Protein AF-A0A2G6EKG8-F1 (afdb_monomer_lite)

Sequence (146 aa):
MTNITQKQKVALVSAVVYTALIGAGMFTSLHINGIPYESPRMPETLIWFEVVMTVFALWVAKRYFSWQELGFGKFDRKNILWFAPMAIMGVIIAGNFGYFILSNLEYFSSEQWRLLGVVAVTTFLVGFSEELMYRGIGGFKRSLQQ

Radius of gyration: 18.88 Å; chains: 1; bounding box: 39×39×52 Å

Secondary structure (DSSP, 8-state):
-----HHHHHHHHHHHHHHHHHHHHHHIIIIIS---TT-TTHHHHHHHHHHHHHHHHHHHHHHH--TTTTT--S--HHHHHHHHHHHHHHHHHHHHHHHHHHHTGGG--HHHHHHHHHHHHHHHHHHHHHIIIIIIIGGGGGTT--

pLDDT: mean 88.07, std 11.22, range [42.03, 97.0]

Foldseek 3Di:
DDDQDPLNVLLVVLLVVLVVLVVVLQCCCCPVVVHDPPDLCSLVSCVVSLVVLLVSLVVSCVPRHDCVLQVVNDDDPVVVVVCVVVVVVVCVVVVVVVVVCVVCVVVDDPVNVVSVVSCVSSVVSCVVSCSSSCRRSVVSVVVVVD

Structure (mmCIF, N/CA/C/O backbone):
data_AF-A0A2G6EKG8-F1
#
_entry.id   AF-A0A2G6EKG8-F1
#
loop_
_atom_site.group_PDB
_atom_site.id
_atom_site.type_symbol
_atom_site.label_atom_id
_atom_site.label_alt_id
_atom_site.label_comp_id
_atom_site.label_asym_id
_atom_site.label_entity_id
_atom_site.label_seq_id
_atom_site.pdbx_PDB_ins_code
_atom_site.Cartn_x
_atom_site.Cartn_y
_atom_site.Cartn_z
_atom_site.occupancy
_atom_site.B_iso_or_equiv
_atom_site.auth_seq_id
_atom_site.auth_comp_id
_atom_site.auth_asym_id
_atom_site.auth_atom_id
_atom_site.pdbx_PDB_model_num
ATOM 1 N N . MET A 1 1 ? -16.089 -14.946 31.159 1.00 47.38 1 MET A N 1
ATOM 2 C CA . MET A 1 1 ? -16.045 -14.936 29.680 1.00 47.38 1 MET A CA 1
ATOM 3 C C . MET A 1 1 ? -16.242 -13.503 29.224 1.00 47.38 1 MET A C 1
ATOM 5 O O . MET A 1 1 ? -17.269 -12.917 29.538 1.00 47.38 1 MET A O 1
ATOM 9 N N . THR A 1 2 ? -15.243 -12.895 28.594 1.00 62.12 2 THR A N 1
ATOM 10 C CA . THR A 1 2 ? -15.318 -11.495 28.158 1.00 62.12 2 THR A CA 1
ATOM 11 C C . THR A 1 2 ? -16.262 -11.406 26.960 1.00 62.12 2 THR A C 1
ATOM 13 O O . THR A 1 2 ? -15.996 -12.019 25.929 1.00 62.12 2 THR A O 1
ATOM 16 N N . ASN A 1 3 ? -17.378 -10.685 27.089 1.00 73.19 3 ASN A N 1
ATOM 17 C CA . ASN A 1 3 ? -18.314 -10.496 25.981 1.00 73.19 3 ASN A CA 1
ATOM 18 C C . ASN A 1 3 ? -17.631 -9.707 24.853 1.00 73.19 3 ASN A C 1
ATOM 20 O O . ASN A 1 3 ? -17.270 -8.544 25.027 1.00 73.19 3 ASN A O 1
ATOM 24 N N . ILE A 1 4 ? -17.436 -10.356 23.703 1.00 78.06 4 ILE A N 1
ATOM 25 C CA . ILE A 1 4 ? -16.868 -9.737 22.500 1.00 78.06 4 ILE A CA 1
ATOM 26 C C . ILE A 1 4 ? -17.930 -8.826 21.878 1.00 78.06 4 ILE A C 1
ATOM 28 O O . ILE A 1 4 ? -19.038 -9.279 21.572 1.00 78.06 4 ILE A O 1
ATOM 32 N N . THR A 1 5 ? -17.597 -7.552 21.662 1.00 85.56 5 THR A N 1
ATOM 33 C CA . THR A 1 5 ? -18.524 -6.584 21.057 1.00 85.56 5 THR A CA 1
ATOM 34 C C . THR A 1 5 ? -18.753 -6.883 19.571 1.00 85.56 5 THR A C 1
ATOM 36 O O . THR A 1 5 ? -17.921 -7.504 18.910 1.00 85.56 5 THR A O 1
ATOM 39 N N . GLN A 1 6 ? -19.870 -6.412 19.005 1.00 86.44 6 GLN A N 1
ATOM 40 C CA . GLN A 1 6 ? -20.153 -6.581 17.570 1.00 86.44 6 GLN A CA 1
ATOM 41 C C . GLN A 1 6 ? -19.034 -6.003 16.687 1.00 86.44 6 GLN A C 1
ATOM 43 O O . GLN A 1 6 ? -18.581 -6.671 15.762 1.00 86.44 6 GLN A O 1
ATOM 48 N N . LYS A 1 7 ? -18.503 -4.818 17.029 1.00 86.50 7 LYS A N 1
ATOM 49 C CA . LYS A 1 7 ? -17.366 -4.212 16.315 1.00 86.50 7 LYS A CA 1
ATOM 50 C C . LYS A 1 7 ? -16.105 -5.083 16.370 1.00 86.50 7 LYS A C 1
ATOM 52 O O . LYS A 1 7 ? -15.420 -5.218 15.365 1.00 86.50 7 LYS A O 1
ATOM 57 N N . GLN A 1 8 ? -15.819 -5.722 17.508 1.00 86.69 8 GLN A N 1
ATOM 58 C CA . GLN A 1 8 ? -14.672 -6.632 17.641 1.00 86.69 8 GLN A CA 1
ATOM 59 C C . GLN A 1 8 ? -14.834 -7.899 16.795 1.00 86.69 8 GLN A C 1
ATOM 61 O O . GLN A 1 8 ? -13.862 -8.361 16.203 1.00 86.69 8 GLN A O 1
ATOM 66 N N . LYS A 1 9 ? -16.054 -8.444 16.701 1.00 89.62 9 LYS A N 1
ATOM 67 C CA . LYS A 1 9 ? -16.339 -9.573 15.804 1.00 89.62 9 LYS A CA 1
ATOM 68 C C . LYS A 1 9 ? -16.134 -9.178 14.343 1.00 89.62 9 LYS A C 1
ATOM 70 O O . LYS A 1 9 ? -15.460 -9.900 13.619 1.00 89.62 9 LYS A O 1
ATOM 75 N N . VAL A 1 10 ? -16.661 -8.020 13.934 1.00 92.25 10 VAL A N 1
ATOM 76 C CA . VAL A 1 10 ? -16.478 -7.492 12.573 1.00 92.25 10 VAL A CA 1
ATOM 77 C C . VAL A 1 10 ? -14.998 -7.270 12.267 1.00 92.25 10 VAL A C 1
ATOM 79 O O . VAL A 1 10 ? -14.547 -7.687 11.205 1.00 92.25 10 VAL A O 1
ATOM 82 N N . ALA A 1 11 ? -14.232 -6.685 13.191 1.00 91.62 11 ALA A N 1
ATOM 83 C CA . ALA A 1 11 ? -12.797 -6.479 13.017 1.00 91.62 11 ALA A CA 1
ATOM 84 C C . ALA A 1 11 ? -12.043 -7.802 12.820 1.00 91.62 11 ALA A C 1
ATOM 86 O O . ALA A 1 11 ? -11.266 -7.931 11.878 1.00 91.62 11 ALA A O 1
ATOM 87 N N . LEU A 1 12 ? -12.323 -8.806 13.658 1.00 92.69 12 LEU A N 1
ATOM 88 C CA . LEU A 1 12 ? -11.693 -10.122 13.556 1.00 92.69 12 LEU A CA 1
ATOM 89 C C . LEU A 1 12 ? -12.028 -10.815 12.229 1.00 92.69 12 LEU A C 1
ATOM 91 O O . LEU A 1 12 ? -11.129 -11.283 11.540 1.00 92.69 12 LEU A O 1
ATOM 95 N N . VAL A 1 13 ? -13.311 -10.864 11.859 1.00 94.25 13 VAL A N 1
ATOM 96 C CA . VAL A 1 13 ? -13.747 -11.493 10.602 1.00 94.25 13 VAL A CA 1
ATOM 97 C C . VAL A 1 13 ? -13.143 -10.769 9.400 1.00 94.25 13 VAL A C 1
ATOM 99 O O . VAL A 1 13 ? -12.663 -11.422 8.480 1.00 94.25 13 VAL A O 1
ATOM 102 N N . SER A 1 14 ? -13.110 -9.434 9.424 1.00 94.00 14 SER A N 1
ATOM 103 C CA . SER A 1 14 ? -12.531 -8.640 8.334 1.00 94.00 14 SER A CA 1
ATOM 104 C C . SER A 1 14 ? -11.035 -8.894 8.186 1.00 94.00 14 SER A C 1
ATOM 106 O O . SER A 1 14 ? -10.574 -9.079 7.066 1.00 94.00 14 SER A O 1
ATOM 108 N N . ALA A 1 15 ? -10.296 -8.986 9.296 1.00 94.06 15 ALA A N 1
ATOM 109 C CA . ALA A 1 15 ? -8.878 -9.330 9.271 1.00 94.06 15 ALA A CA 1
ATOM 110 C C . ALA A 1 15 ? -8.645 -10.733 8.689 1.00 94.06 15 ALA A C 1
ATOM 112 O O . ALA A 1 15 ? -7.796 -10.891 7.822 1.00 94.06 15 ALA A O 1
ATOM 113 N N . VAL A 1 16 ? -9.437 -11.736 9.090 1.00 95.56 16 VAL A N 1
ATOM 114 C CA . VAL A 1 16 ? -9.331 -13.103 8.546 1.00 95.56 16 VAL A CA 1
ATOM 115 C C . VAL A 1 16 ? -9.617 -13.136 7.042 1.00 95.56 16 VAL A C 1
ATOM 117 O O . VAL A 1 16 ? -8.860 -13.752 6.293 1.00 95.56 16 VAL A O 1
ATOM 120 N N . VAL A 1 17 ? -10.676 -12.459 6.585 1.00 96.00 17 VAL A N 1
ATOM 121 C CA . VAL A 1 17 ? -11.006 -12.357 5.152 1.00 96.00 17 VAL A CA 1
ATOM 122 C C . VAL A 1 17 ? -9.881 -11.659 4.389 1.00 96.00 17 VAL A C 1
ATOM 124 O O . VAL A 1 17 ? -9.471 -12.136 3.335 1.00 96.00 17 VAL A O 1
ATOM 127 N N . TYR A 1 18 ? -9.341 -10.572 4.938 1.00 96.19 18 TYR A N 1
ATOM 128 C CA . TYR A 1 18 ? -8.229 -9.841 4.338 1.00 96.19 18 TYR A CA 1
ATOM 129 C C . TYR A 1 18 ? -6.971 -10.714 4.228 1.00 96.19 18 TYR A C 1
ATOM 131 O O . TYR A 1 18 ? -6.412 -10.842 3.144 1.00 96.19 18 TYR A O 1
ATOM 139 N N . THR A 1 19 ? -6.562 -11.402 5.300 1.00 95.50 19 THR A N 1
ATOM 140 C CA . THR A 1 19 ? -5.423 -12.336 5.267 1.00 95.50 19 THR A CA 1
ATOM 141 C C . THR A 1 19 ? -5.634 -13.461 4.251 1.00 95.50 19 THR A C 1
ATOM 143 O O . THR A 1 19 ? -4.696 -13.847 3.555 1.00 95.50 19 THR A O 1
ATOM 146 N N . ALA A 1 20 ? -6.860 -13.972 4.118 1.00 96.94 20 ALA A N 1
ATOM 147 C CA . ALA A 1 20 ? -7.172 -14.986 3.116 1.00 96.94 20 ALA A CA 1
ATOM 148 C C . ALA A 1 20 ? -7.012 -14.454 1.680 1.00 96.94 20 ALA A C 1
ATOM 150 O O . ALA A 1 20 ? -6.499 -15.172 0.823 1.00 96.94 20 ALA A O 1
ATOM 151 N N . LEU A 1 21 ? -7.391 -13.196 1.422 1.00 95.94 21 LEU A N 1
ATOM 152 C CA . LEU A 1 21 ? -7.193 -12.548 0.121 1.00 95.94 21 LEU A CA 1
ATOM 153 C C . LEU A 1 21 ? -5.708 -12.345 -0.205 1.00 95.94 21 LEU A C 1
ATOM 155 O O . LEU A 1 21 ? -5.318 -12.612 -1.341 1.00 95.94 21 LEU A O 1
ATOM 159 N N . ILE A 1 22 ? -4.876 -11.981 0.780 1.00 95.25 22 ILE A N 1
ATOM 160 C CA . ILE A 1 22 ? -3.411 -11.958 0.612 1.00 95.25 22 ILE A CA 1
ATOM 161 C C . ILE A 1 22 ? -2.928 -13.347 0.185 1.00 95.25 22 ILE A C 1
ATOM 163 O O . ILE A 1 22 ? -2.253 -13.490 -0.833 1.00 95.25 22 ILE A O 1
ATOM 167 N N . GLY A 1 23 ? -3.311 -14.388 0.933 1.00 94.94 23 GLY A N 1
ATOM 168 C CA . GLY A 1 23 ? -2.933 -15.768 0.627 1.00 94.94 23 GLY A CA 1
ATOM 169 C C . GLY A 1 23 ? -3.348 -16.194 -0.784 1.00 94.94 23 GLY A C 1
ATOM 170 O O . GLY A 1 23 ? -2.553 -16.801 -1.501 1.00 94.94 23 GLY A O 1
ATOM 171 N N . ALA A 1 24 ? -4.554 -15.821 -1.218 1.00 95.69 24 ALA A N 1
ATOM 172 C CA . ALA A 1 24 ? -5.043 -16.081 -2.568 1.00 95.69 24 ALA A CA 1
ATOM 173 C C . ALA A 1 24 ? -4.238 -15.332 -3.646 1.00 95.69 24 ALA A C 1
ATOM 175 O O . ALA A 1 24 ? -3.915 -15.921 -4.680 1.00 95.69 24 ALA A O 1
ATOM 176 N N . GLY A 1 25 ? -3.872 -14.069 -3.406 1.00 93.88 25 GLY A N 1
ATOM 177 C CA . GLY A 1 25 ? -3.030 -13.285 -4.313 1.00 93.88 25 GLY A CA 1
ATOM 178 C C . GLY A 1 25 ? -1.641 -13.897 -4.484 1.00 93.88 25 GLY A C 1
ATOM 179 O O . GLY A 1 25 ? -1.185 -14.113 -5.610 1.00 93.88 25 GLY A O 1
ATOM 180 N N . MET A 1 26 ? -1.013 -14.282 -3.371 1.00 94.00 26 MET A N 1
ATOM 181 C CA . MET A 1 26 ? 0.283 -14.969 -3.363 1.00 94.00 26 MET A CA 1
ATOM 182 C C . MET A 1 26 ? 0.209 -16.314 -4.093 1.00 94.00 26 MET A C 1
ATOM 184 O O . MET A 1 26 ? 1.030 -16.602 -4.964 1.00 94.00 26 MET A O 1
ATOM 188 N N . PHE A 1 27 ? -0.819 -17.116 -3.802 1.00 94.56 27 PHE A N 1
ATOM 189 C CA . PHE A 1 27 ? -1.036 -18.397 -4.468 1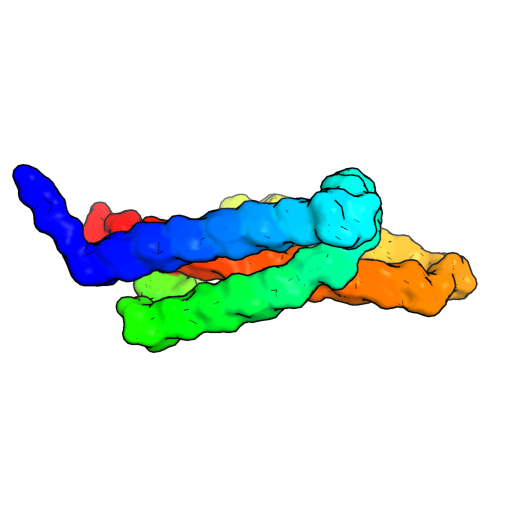.00 94.56 27 PHE A CA 1
ATOM 190 C C . PHE A 1 27 ? -1.200 -18.227 -5.983 1.00 94.56 27 PHE A C 1
ATOM 192 O O . PHE A 1 27 ? -0.572 -18.956 -6.748 1.00 94.56 27 PHE A O 1
ATOM 199 N N . THR A 1 28 ? -1.991 -17.239 -6.409 1.00 94.31 28 THR A N 1
ATOM 200 C CA . THR A 1 28 ? -2.244 -16.937 -7.825 1.00 94.31 28 THR A CA 1
ATOM 201 C C . THR A 1 28 ? -0.963 -16.533 -8.548 1.00 94.31 28 THR A C 1
ATOM 203 O O . THR A 1 28 ? -0.695 -17.042 -9.636 1.00 94.31 28 THR A O 1
ATOM 206 N N . SER A 1 29 ? -0.135 -15.679 -7.935 1.00 93.56 29 SER A N 1
ATOM 207 C CA . SER A 1 29 ? 1.146 -15.265 -8.521 1.00 93.56 29 SER A CA 1
ATOM 208 C C . SER A 1 29 ? 2.029 -16.467 -8.850 1.00 93.56 29 SER A C 1
ATOM 210 O O . SER A 1 29 ? 2.484 -16.596 -9.985 1.00 93.56 29 SER A O 1
ATOM 212 N N . LEU A 1 30 ? 2.232 -17.370 -7.888 1.00 93.44 30 LEU A N 1
ATOM 213 C CA . LEU A 1 30 ? 3.164 -18.484 -8.053 1.00 93.44 30 LEU A CA 1
ATOM 214 C C . LEU A 1 30 ? 2.574 -19.652 -8.854 1.00 93.44 30 LEU A C 1
ATOM 216 O O . LEU A 1 30 ? 3.225 -20.155 -9.763 1.00 93.44 30 LEU A O 1
ATOM 220 N N . HIS A 1 31 ? 1.363 -20.101 -8.523 1.00 93.06 31 HIS A N 1
ATOM 221 C CA . HIS A 1 31 ? 0.825 -21.368 -9.036 1.00 93.06 31 HIS A CA 1
ATOM 222 C C . HIS A 1 31 ? 0.002 -21.217 -10.314 1.00 93.06 31 HIS A C 1
ATOM 224 O O . HIS A 1 31 ? -0.085 -22.168 -11.085 1.00 93.06 31 HIS A O 1
ATOM 230 N N . ILE A 1 32 ? -0.616 -20.053 -10.538 1.00 92.81 32 ILE A N 1
ATOM 231 C CA . ILE A 1 32 ? -1.446 -19.810 -11.727 1.00 92.81 32 ILE A CA 1
ATOM 232 C C . ILE A 1 32 ? -0.624 -19.076 -12.786 1.00 92.81 32 ILE A C 1
ATOM 234 O O . ILE A 1 32 ? -0.560 -19.517 -13.930 1.00 92.81 32 ILE A O 1
ATOM 238 N N . ASN A 1 33 ? 0.049 -17.993 -12.392 1.00 90.12 33 ASN A N 1
ATOM 239 C CA . ASN A 1 33 ? 0.813 -17.159 -13.320 1.00 90.12 33 ASN A CA 1
ATOM 240 C C . ASN A 1 33 ? 2.285 -17.583 -13.456 1.00 90.12 33 ASN A C 1
ATOM 242 O O . ASN A 1 33 ? 2.975 -17.085 -14.344 1.00 90.12 33 ASN A O 1
ATOM 246 N N . GLY A 1 34 ? 2.780 -18.484 -12.598 1.00 91.50 34 GLY A N 1
ATOM 247 C CA . GLY A 1 34 ? 4.164 -18.965 -12.649 1.00 91.50 34 GLY A CA 1
ATOM 248 C C . GLY A 1 34 ? 5.208 -17.902 -12.295 1.00 91.50 34 GLY A C 1
ATOM 249 O O . GLY A 1 34 ? 6.368 -18.043 -12.675 1.00 91.50 34 GLY A O 1
ATOM 250 N N . ILE A 1 35 ? 4.814 -16.823 -11.612 1.00 91.25 35 ILE A N 1
ATOM 251 C CA . ILE A 1 35 ? 5.685 -15.697 -11.263 1.00 91.25 35 ILE A CA 1
ATOM 252 C C . ILE A 1 35 ? 6.251 -15.922 -9.851 1.00 91.25 35 ILE A C 1
ATOM 254 O O . ILE A 1 35 ? 5.482 -15.888 -8.881 1.00 91.25 35 ILE A O 1
ATOM 258 N N . PRO A 1 36 ? 7.579 -16.117 -9.706 1.00 91.56 36 PRO A N 1
ATOM 259 C CA . PRO A 1 36 ? 8.222 -16.250 -8.402 1.00 91.56 36 PRO A CA 1
ATOM 260 C C . PRO A 1 36 ? 8.058 -14.987 -7.555 1.00 91.56 36 PRO A C 1
ATOM 262 O O . PRO A 1 36 ? 8.014 -13.880 -8.091 1.00 91.56 36 PRO A O 1
ATOM 265 N N . TYR A 1 37 ? 8.066 -15.138 -6.230 1.00 84.44 37 TYR A N 1
ATOM 266 C CA . TYR A 1 37 ? 7.909 -14.012 -5.300 1.00 84.44 37 TYR A CA 1
ATOM 267 C C . TYR A 1 37 ? 9.050 -12.987 -5.355 1.00 84.44 37 TYR A C 1
ATOM 269 O O . TYR A 1 37 ? 8.873 -11.833 -4.992 1.00 84.44 37 TYR A O 1
ATOM 277 N N . GLU A 1 38 ? 10.218 -13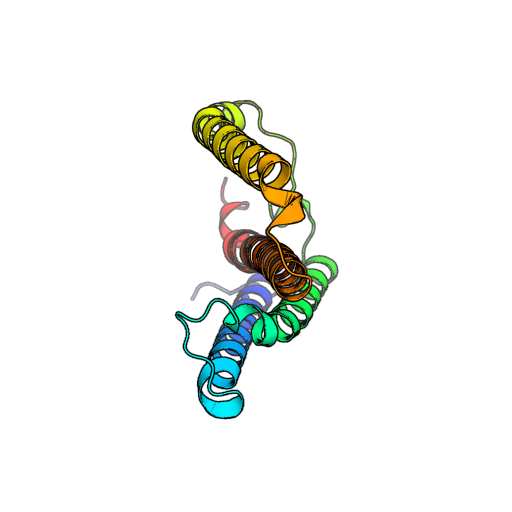.398 -5.840 1.00 87.56 38 GLU A N 1
ATOM 278 C CA . GLU A 1 38 ? 11.388 -12.531 -6.010 1.00 87.56 38 GLU A CA 1
ATOM 279 C C . GLU A 1 38 ? 11.339 -11.739 -7.326 1.00 87.56 38 GLU A C 1
ATOM 281 O O . GLU A 1 38 ? 12.186 -10.885 -7.589 1.00 87.56 38 GLU A O 1
ATOM 286 N N . SER A 1 39 ? 10.359 -12.030 -8.186 1.00 90.75 39 SER A N 1
ATOM 287 C CA . SER A 1 39 ? 10.256 -11.396 -9.490 1.00 90.75 39 SER A CA 1
ATOM 288 C C . SER A 1 39 ? 9.758 -9.953 -9.365 1.00 90.75 39 SER A C 1
ATOM 290 O O . SER A 1 39 ? 8.706 -9.721 -8.763 1.00 90.75 39 SER A O 1
ATOM 292 N N . PRO A 1 40 ? 10.388 -8.984 -10.058 1.00 87.44 40 PRO A N 1
ATOM 293 C CA . PRO A 1 40 ? 9.882 -7.611 -10.131 1.00 87.44 40 PRO A CA 1
ATOM 294 C C . PRO A 1 40 ? 8.517 -7.509 -10.833 1.00 87.44 40 PRO A C 1
ATOM 296 O O . PRO A 1 40 ? 7.883 -6.458 -10.804 1.00 87.44 40 PRO A O 1
ATOM 299 N N . ARG A 1 41 ? 8.050 -8.596 -11.461 1.00 90.88 41 ARG A N 1
ATOM 300 C CA . ARG A 1 41 ? 6.751 -8.689 -12.134 1.00 90.88 41 ARG A CA 1
ATOM 301 C C . ARG A 1 41 ? 5.620 -9.168 -11.226 1.00 90.88 41 ARG A C 1
ATOM 303 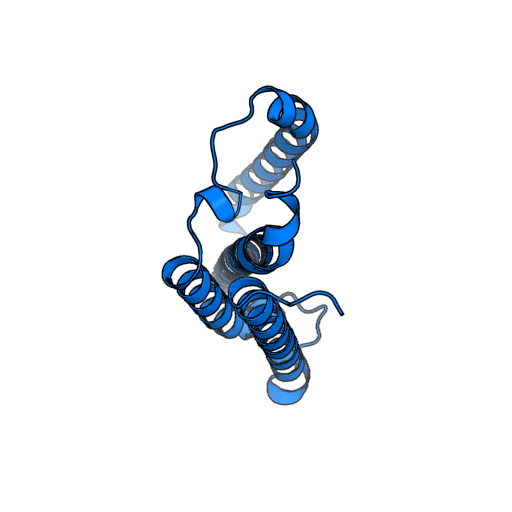O O . ARG A 1 41 ? 4.462 -9.097 -11.620 1.00 90.88 41 ARG A O 1
ATOM 310 N N . MET A 1 42 ? 5.918 -9.633 -10.013 1.00 93.19 42 MET A N 1
ATOM 311 C CA . MET A 1 42 ? 4.907 -10.091 -9.054 1.00 93.19 42 MET A CA 1
ATOM 312 C C . MET A 1 42 ? 3.779 -9.059 -8.813 1.00 93.19 42 MET A C 1
ATOM 314 O O . MET A 1 42 ? 2.606 -9.454 -8.834 1.00 93.19 42 MET A O 1
ATOM 318 N N . PRO A 1 43 ? 4.062 -7.743 -8.690 1.00 93.62 43 PRO A N 1
ATOM 319 C CA . PRO A 1 43 ? 3.022 -6.724 -8.538 1.00 93.62 43 PRO A CA 1
ATOM 320 C C . PRO A 1 43 ? 2.014 -6.655 -9.696 1.00 93.62 43 PRO A C 1
ATOM 322 O O . PRO A 1 43 ? 0.879 -6.247 -9.474 1.00 93.62 43 PRO A O 1
ATOM 325 N N . GLU A 1 44 ? 2.367 -7.115 -10.906 1.00 92.38 44 GLU A N 1
ATOM 326 C CA . GLU A 1 44 ? 1.436 -7.177 -12.048 1.00 92.38 44 GLU A CA 1
ATOM 327 C C . GLU A 1 44 ? 0.234 -8.092 -11.764 1.00 92.38 44 GLU A C 1
ATOM 329 O O . GLU A 1 44 ? -0.863 -7.854 -12.266 1.00 92.38 44 GLU A O 1
ATOM 334 N N . THR A 1 45 ? 0.428 -9.125 -10.939 1.00 92.12 45 THR A N 1
ATOM 335 C CA . THR A 1 45 ? -0.658 -10.011 -10.497 1.00 92.12 45 THR A CA 1
ATOM 336 C C . THR A 1 45 ? -1.358 -9.454 -9.264 1.00 92.12 45 THR A C 1
ATOM 338 O O . THR A 1 45 ? -2.587 -9.456 -9.191 1.00 92.12 45 THR A O 1
ATOM 341 N N . LEU A 1 46 ? -0.580 -8.971 -8.291 1.00 93.94 46 LEU A N 1
ATOM 342 C CA . LEU A 1 46 ? -1.110 -8.555 -6.993 1.00 93.94 46 LEU A CA 1
ATOM 343 C C . LEU A 1 46 ? -1.989 -7.312 -7.073 1.00 93.94 46 LEU A C 1
ATOM 345 O O . LEU A 1 46 ? -2.938 -7.221 -6.304 1.00 93.94 46 LEU A O 1
ATOM 349 N N . ILE A 1 47 ? -1.741 -6.400 -8.016 1.00 94.88 47 ILE A N 1
ATOM 350 C CA . ILE A 1 47 ? -2.496 -5.145 -8.134 1.00 94.88 47 ILE A CA 1
ATOM 351 C C . ILE A 1 47 ? -4.018 -5.354 -8.128 1.00 94.88 47 ILE A C 1
ATOM 353 O O . ILE A 1 47 ? -4.747 -4.584 -7.509 1.00 94.88 47 ILE A O 1
ATOM 357 N N . TRP A 1 48 ? -4.514 -6.427 -8.747 1.00 93.44 48 TRP A N 1
ATOM 358 C CA . TRP A 1 48 ? -5.944 -6.739 -8.772 1.00 93.44 48 TRP A CA 1
ATOM 359 C C . TRP A 1 48 ? -6.480 -7.151 -7.401 1.00 93.44 48 TRP A C 1
ATOM 361 O O . TRP A 1 48 ? -7.556 -6.705 -6.999 1.00 93.44 48 TRP A O 1
ATOM 371 N N . PHE A 1 49 ? -5.717 -7.958 -6.662 1.00 95.56 49 PHE A N 1
ATOM 372 C CA . PHE A 1 49 ? -6.048 -8.327 -5.287 1.00 95.56 49 PHE A CA 1
ATOM 373 C C . PHE A 1 49 ? -5.975 -7.110 -4.370 1.00 95.56 49 PHE A C 1
ATOM 375 O O . PHE A 1 49 ? -6.885 -6.909 -3.572 1.00 95.56 49 PHE A O 1
ATOM 382 N N . GLU A 1 50 ? -4.966 -6.256 -4.537 1.00 95.31 50 GLU A N 1
ATOM 383 C CA . GLU A 1 50 ? -4.813 -5.035 -3.747 1.00 95.31 50 GLU A CA 1
ATOM 384 C C . GLU A 1 50 ? -5.958 -4.052 -3.959 1.00 95.31 50 GLU A C 1
ATOM 386 O O . GLU A 1 50 ? -6.458 -3.470 -2.996 1.00 95.31 50 GLU A O 1
ATOM 391 N N . VAL A 1 51 ? -6.449 -3.901 -5.191 1.00 96.31 51 VAL A N 1
ATOM 392 C CA . VAL A 1 51 ? -7.641 -3.087 -5.463 1.00 96.31 51 VAL A CA 1
ATOM 393 C C . VAL A 1 51 ? -8.856 -3.648 -4.721 1.00 96.31 51 VAL A C 1
ATOM 395 O O . VAL A 1 51 ? -9.552 -2.900 -4.032 1.00 96.31 51 VAL A O 1
ATOM 398 N N . VAL A 1 52 ? -9.100 -4.960 -4.804 1.00 96.69 52 VAL A N 1
ATOM 399 C CA . VAL A 1 52 ? -10.223 -5.614 -4.109 1.00 96.69 52 VAL A CA 1
ATOM 400 C C . VAL A 1 52 ? -10.097 -5.467 -2.592 1.00 96.69 52 VAL A C 1
ATOM 402 O O . VAL A 1 52 ? -11.060 -5.090 -1.924 1.00 96.69 52 VAL A O 1
ATOM 405 N N . MET A 1 53 ? -8.910 -5.718 -2.045 1.00 96.69 53 MET A N 1
ATOM 406 C CA . MET A 1 53 ? -8.617 -5.617 -0.618 1.00 96.69 53 MET A CA 1
ATOM 407 C C . MET A 1 53 ? -8.741 -4.183 -0.103 1.00 96.69 53 MET A C 1
ATOM 409 O O . MET A 1 53 ? -9.344 -3.959 0.948 1.00 96.69 53 MET A O 1
ATOM 413 N N . THR A 1 54 ? -8.259 -3.200 -0.863 1.00 96.44 54 THR A N 1
ATOM 414 C CA . THR A 1 54 ? -8.402 -1.778 -0.532 1.00 96.44 54 THR A CA 1
ATOM 415 C C . THR A 1 54 ? -9.868 -1.364 -0.512 1.00 96.44 54 THR A C 1
ATOM 417 O O . THR A 1 54 ? -10.324 -0.738 0.447 1.00 96.44 54 THR A O 1
ATOM 420 N N . VAL A 1 55 ? -10.641 -1.748 -1.534 1.00 97.00 55 VAL A N 1
ATOM 421 C CA . VAL A 1 55 ? -12.082 -1.466 -1.591 1.00 97.00 55 VAL A CA 1
ATOM 422 C C . VAL A 1 55 ? -12.812 -2.129 -0.423 1.00 97.00 55 VAL A C 1
ATOM 424 O O . VAL A 1 55 ? -13.647 -1.488 0.218 1.00 97.00 55 VAL A O 1
ATOM 427 N N . PHE A 1 56 ? -12.476 -3.378 -0.102 1.00 96.19 56 PHE A N 1
ATOM 428 C CA . PHE A 1 56 ? -13.034 -4.090 1.044 1.00 96.19 56 PHE A CA 1
ATOM 429 C C . PHE A 1 56 ? -12.724 -3.375 2.367 1.00 96.19 56 PHE A C 1
ATOM 431 O O . PHE A 1 56 ? -13.641 -3.106 3.147 1.00 96.19 56 PHE A O 1
ATOM 438 N N . ALA A 1 57 ? -11.464 -3.001 2.604 1.00 94.69 57 ALA A N 1
ATOM 439 C CA . ALA A 1 57 ? -11.047 -2.299 3.814 1.00 94.69 57 ALA A CA 1
ATOM 440 C C . ALA A 1 57 ? -11.759 -0.942 3.960 1.00 94.69 57 ALA A C 1
ATOM 442 O O . ALA A 1 57 ? -12.292 -0.635 5.029 1.00 94.69 57 ALA A O 1
ATOM 443 N N . LEU A 1 58 ? -11.856 -0.165 2.875 1.00 95.06 58 LEU A N 1
ATOM 444 C CA . LEU A 1 58 ? -12.602 1.097 2.836 1.00 95.06 58 LEU A CA 1
ATOM 445 C C . LEU A 1 58 ? -14.093 0.901 3.120 1.00 95.06 58 LEU A C 1
ATOM 447 O O . LEU A 1 58 ? -14.698 1.693 3.848 1.00 95.06 58 LEU A O 1
ATOM 451 N N . TRP A 1 59 ? -14.695 -0.147 2.559 1.00 95.56 59 TRP A N 1
ATOM 452 C CA . TRP A 1 59 ? -16.097 -0.469 2.792 1.00 95.56 59 TRP A CA 1
ATOM 453 C C . TRP A 1 59 ? -16.357 -0.806 4.265 1.00 95.56 59 TRP A C 1
ATOM 455 O O . TRP A 1 59 ? -17.269 -0.229 4.863 1.00 95.56 59 TRP A O 1
ATOM 465 N N . VAL A 1 60 ? -15.531 -1.663 4.879 1.00 94.19 60 VAL A N 1
ATOM 466 C CA . VAL A 1 60 ? -15.643 -2.001 6.309 1.00 94.19 60 VAL A CA 1
ATOM 467 C C . VAL A 1 60 ? -15.455 -0.754 7.172 1.00 94.19 60 VAL A C 1
ATOM 469 O O . VAL A 1 60 ? -16.280 -0.489 8.053 1.00 94.19 60 VAL A O 1
ATOM 472 N N . ALA A 1 61 ? -14.414 0.034 6.892 1.00 92.12 61 ALA A N 1
ATOM 473 C CA . ALA A 1 61 ? -14.118 1.274 7.598 1.00 92.12 61 ALA A CA 1
ATOM 474 C C . ALA A 1 61 ? -15.325 2.220 7.578 1.00 92.12 61 ALA A C 1
ATOM 476 O O . ALA A 1 61 ? -15.820 2.599 8.635 1.00 92.12 61 ALA A O 1
ATOM 477 N N . LYS A 1 62 ? -15.869 2.520 6.391 1.00 92.00 62 LYS A N 1
ATOM 478 C CA . LYS A 1 62 ? -17.016 3.425 6.224 1.00 92.00 62 LYS A CA 1
ATOM 479 C C . LYS A 1 62 ? -18.300 2.894 6.869 1.00 92.00 62 LYS A C 1
ATOM 481 O O . LYS A 1 62 ? -19.136 3.681 7.306 1.00 92.00 62 LYS A O 1
ATOM 486 N N . ARG A 1 63 ? -18.504 1.572 6.877 1.00 91.94 63 ARG A N 1
ATOM 487 C CA . ARG A 1 63 ? -19.765 0.954 7.311 1.00 91.94 63 ARG A CA 1
ATOM 488 C C . ARG A 1 63 ? -19.871 0.770 8.824 1.00 91.94 63 ARG A C 1
ATOM 490 O O . ARG A 1 63 ? -20.996 0.811 9.337 1.00 91.94 63 ARG A O 1
ATOM 497 N N . TYR A 1 64 ? -18.751 0.525 9.506 1.00 90.06 64 TYR A N 1
ATOM 498 C CA . TYR A 1 64 ? -18.734 0.067 10.902 1.00 90.06 64 TYR A CA 1
ATOM 499 C C . TYR A 1 64 ? -17.913 0.941 11.860 1.00 90.06 64 TYR A C 1
ATOM 501 O O . TYR A 1 64 ? -18.098 0.826 13.077 1.00 90.06 64 TYR A O 1
ATOM 509 N N . PHE A 1 65 ? -17.046 1.813 11.343 1.00 88.81 65 PHE A N 1
ATOM 510 C CA . PHE A 1 65 ? -16.131 2.631 12.138 1.00 88.81 65 PHE A CA 1
ATOM 511 C C . PHE A 1 65 ? -16.199 4.105 11.724 1.00 88.81 65 PHE A C 1
ATOM 513 O O . PHE A 1 65 ? -16.677 4.453 10.647 1.00 88.81 65 PHE A O 1
ATOM 520 N N . SER A 1 66 ? -15.723 4.995 12.592 1.00 85.56 66 SER A N 1
ATOM 521 C CA . SER A 1 66 ? -15.436 6.382 12.210 1.00 85.56 66 SER A CA 1
ATOM 522 C C . SER A 1 66 ? -13.943 6.573 11.944 1.00 85.56 66 SER A C 1
ATOM 524 O O . SER A 1 66 ? -13.108 5.888 12.528 1.00 85.56 66 SER A O 1
ATOM 526 N N . TRP A 1 67 ? -13.575 7.545 11.110 1.00 84.12 67 TRP A N 1
ATOM 527 C CA . TRP A 1 67 ? -12.165 7.847 10.825 1.00 84.12 67 TRP A CA 1
ATOM 528 C C . TRP A 1 67 ? -11.351 8.170 12.086 1.00 84.12 67 TRP A C 1
ATOM 530 O O . TRP A 1 67 ? -10.190 7.783 12.185 1.00 84.12 67 TRP A O 1
ATOM 540 N N . GLN A 1 68 ? -11.980 8.795 13.086 1.00 81.62 68 GLN A N 1
ATOM 541 C CA . GLN A 1 68 ? -11.351 9.058 14.383 1.00 81.62 68 GLN A CA 1
ATOM 542 C C . GLN A 1 68 ? -11.066 7.763 15.156 1.00 81.62 68 GLN A C 1
ATOM 544 O O . GLN A 1 68 ? -9.992 7.626 15.733 1.00 81.62 68 GLN A O 1
ATOM 549 N N . GLU A 1 69 ? -11.994 6.799 15.130 1.00 80.69 69 GLU A N 1
ATOM 550 C CA . GLU A 1 69 ? -11.815 5.479 15.755 1.00 80.69 69 GLU A CA 1
ATOM 551 C C . GLU A 1 69 ? -10.695 4.660 15.094 1.00 80.69 69 GLU A C 1
ATOM 553 O O . GLU A 1 69 ? -10.091 3.818 15.753 1.00 80.69 69 GLU A O 1
ATOM 558 N N . LEU A 1 70 ? -10.412 4.918 13.813 1.00 83.62 70 LEU A N 1
ATOM 559 C CA . LEU A 1 70 ? -9.391 4.230 13.017 1.00 83.62 70 LEU A CA 1
ATOM 560 C C . LEU A 1 70 ? -7.998 4.878 13.109 1.00 83.62 70 LEU A C 1
ATOM 562 O O . LEU A 1 70 ? -7.089 4.459 12.400 1.00 83.62 70 LEU A O 1
ATOM 566 N N . GLY A 1 71 ? -7.822 5.900 13.953 1.00 75.94 71 GLY A N 1
ATOM 567 C CA . GLY A 1 71 ? -6.536 6.577 14.151 1.00 75.94 71 GLY A CA 1
ATOM 568 C C . GLY A 1 71 ? -6.318 7.825 13.289 1.00 75.94 71 GLY A C 1
ATOM 569 O O . GLY A 1 71 ? -5.341 8.539 13.504 1.00 75.94 71 GLY A O 1
ATOM 570 N N . PHE A 1 72 ? -7.254 8.181 12.401 1.00 76.56 72 PHE A N 1
ATOM 571 C CA . PHE A 1 72 ? -7.233 9.444 11.644 1.00 76.56 72 PHE A CA 1
ATOM 572 C C . PHE A 1 72 ? -7.842 10.594 12.465 1.00 76.56 72 PHE A C 1
ATOM 574 O O . PHE A 1 72 ? -8.756 11.301 12.037 1.00 76.56 72 PHE A O 1
ATOM 581 N N . GLY A 1 73 ? -7.370 10.720 13.706 1.00 73.12 73 GLY A N 1
ATOM 582 C CA . GLY A 1 73 ? -7.796 11.727 14.670 1.00 73.12 73 GLY A CA 1
ATOM 583 C C . GLY A 1 73 ? -7.022 13.042 14.553 1.00 73.12 73 GLY A C 1
ATOM 584 O O . GLY A 1 73 ? -6.418 13.364 13.531 1.00 73.12 73 GLY A O 1
ATOM 585 N N . LYS A 1 74 ? -7.045 13.837 15.627 1.00 72.69 74 LYS A N 1
ATOM 586 C CA . LYS A 1 74 ? -6.316 15.111 15.677 1.00 72.69 74 LYS A CA 1
ATOM 587 C C . LYS A 1 74 ? -4.804 14.879 15.610 1.00 72.69 74 LYS A C 1
ATOM 589 O O . LYS A 1 74 ? -4.273 13.953 16.212 1.00 72.69 74 LYS A O 1
ATOM 594 N N . PHE A 1 75 ? -4.127 15.776 14.904 1.00 73.06 75 PHE A N 1
ATOM 595 C CA . PHE A 1 75 ? -2.690 15.736 14.659 1.00 73.06 75 PHE A CA 1
ATOM 596 C C . PHE A 1 75 ? -1.893 15.930 15.961 1.00 73.06 75 PHE A C 1
ATOM 598 O O . PHE A 1 75 ? -1.900 17.023 16.536 1.00 73.06 75 PHE A O 1
ATOM 605 N N . ASP A 1 76 ? -1.198 14.891 16.430 1.00 77.56 76 ASP A N 1
ATOM 606 C CA . ASP A 1 76 ? -0.338 14.984 17.613 1.00 77.56 76 ASP A CA 1
ATOM 607 C C . ASP A 1 76 ? 1.073 15.450 17.231 1.00 77.56 76 ASP A C 1
ATOM 609 O O . ASP A 1 76 ? 1.930 14.683 16.785 1.00 77.56 76 ASP A O 1
ATOM 613 N N . ARG A 1 77 ? 1.320 16.745 17.447 1.00 78.12 77 ARG A N 1
ATOM 614 C CA . ARG A 1 77 ? 2.600 17.395 17.138 1.00 78.12 77 ARG A CA 1
ATOM 615 C C . ARG A 1 77 ? 3.787 16.792 17.901 1.00 78.12 77 ARG A C 1
ATOM 617 O O . ARG A 1 77 ? 4.901 16.857 17.389 1.00 78.12 77 ARG A O 1
ATOM 624 N N . LYS A 1 78 ? 3.584 16.214 19.094 1.00 78.25 78 LYS A N 1
ATOM 625 C CA . LYS A 1 78 ? 4.680 15.634 19.894 1.00 78.25 78 LYS A CA 1
ATOM 626 C C . LYS A 1 78 ? 5.146 14.296 19.325 1.00 78.25 78 LYS A C 1
ATOM 628 O O . LYS A 1 78 ? 6.348 14.061 19.233 1.00 78.25 78 LYS A O 1
ATOM 633 N N . ASN A 1 79 ? 4.211 13.456 18.888 1.00 77.81 79 ASN A N 1
ATOM 634 C CA . ASN A 1 79 ? 4.529 12.159 18.285 1.00 77.81 79 ASN A CA 1
ATOM 635 C C . ASN A 1 79 ? 5.152 12.297 16.886 1.00 77.81 79 ASN A C 1
ATOM 637 O O . ASN A 1 79 ? 5.964 11.472 16.478 1.00 77.81 79 ASN A O 1
ATOM 641 N N . ILE A 1 80 ? 4.851 13.381 16.172 1.00 80.19 80 ILE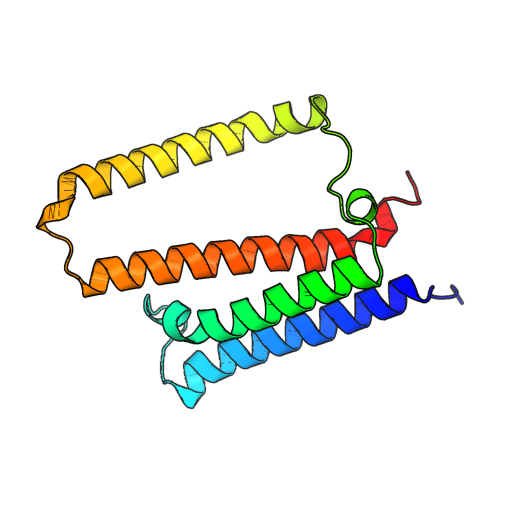 A N 1
ATOM 642 C CA . ILE A 1 80 ? 5.441 13.659 14.855 1.00 80.19 80 ILE A CA 1
ATOM 643 C C . ILE A 1 80 ? 6.916 14.025 14.938 1.00 80.19 80 ILE A C 1
ATOM 645 O O . ILE A 1 80 ? 7.683 13.659 14.050 1.00 80.19 80 ILE A O 1
ATOM 649 N N . LEU A 1 81 ? 7.341 14.699 16.008 1.00 85.75 81 LEU A N 1
ATOM 650 C CA . LEU A 1 81 ? 8.756 15.018 16.182 1.00 85.75 81 LEU A CA 1
ATOM 651 C C . LEU A 1 81 ? 9.604 13.740 16.301 1.00 85.75 81 LEU A C 1
ATOM 653 O O . LEU A 1 81 ? 10.708 13.685 1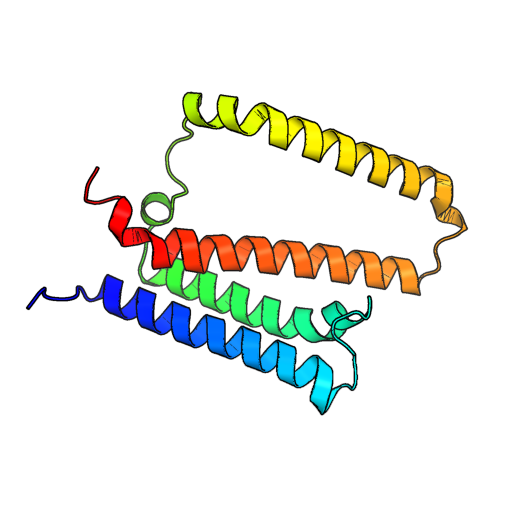5.770 1.00 85.75 81 LEU A O 1
ATOM 657 N N . TRP A 1 82 ? 9.050 12.685 16.905 1.00 87.25 82 TRP A N 1
ATOM 658 C CA . TRP A 1 82 ? 9.668 11.356 16.945 1.00 87.25 82 TRP A CA 1
ATOM 659 C C . TRP A 1 82 ? 9.696 10.649 15.587 1.00 87.25 82 TRP A C 1
ATOM 661 O O . TRP A 1 82 ? 10.589 9.844 15.335 1.00 87.25 82 TRP A O 1
ATOM 671 N N . PHE A 1 83 ? 8.758 10.965 14.695 1.00 86.19 83 PHE A N 1
ATOM 672 C CA . PHE A 1 83 ? 8.755 10.467 13.320 1.00 86.19 83 PHE A CA 1
ATOM 673 C C . PHE A 1 83 ? 9.722 11.238 12.405 1.00 86.19 83 PHE A C 1
ATOM 675 O O . PHE A 1 83 ? 10.089 10.738 11.341 1.00 86.19 83 PHE A O 1
ATOM 682 N N . ALA A 1 84 ? 10.179 12.428 12.814 1.00 89.62 84 ALA A N 1
ATOM 683 C CA . ALA A 1 84 ? 10.992 13.311 11.980 1.00 89.62 84 ALA A CA 1
ATOM 684 C C . ALA A 1 84 ? 12.255 12.645 11.394 1.00 89.62 84 ALA A C 1
ATOM 686 O O . ALA A 1 84 ? 12.474 12.815 10.196 1.00 89.62 84 ALA A O 1
ATOM 687 N N . PRO A 1 85 ? 13.052 11.840 12.132 1.00 91.81 85 PRO A N 1
ATOM 688 C CA . PRO A 1 85 ? 14.215 11.168 11.549 1.00 91.81 85 PRO A CA 1
ATOM 689 C C . PRO A 1 85 ? 13.843 10.215 10.405 1.00 91.81 85 PRO A C 1
ATOM 691 O O . PRO A 1 85 ? 14.497 10.214 9.364 1.00 91.81 85 PRO A O 1
ATOM 694 N N . MET A 1 86 ? 12.757 9.447 10.560 1.00 90.25 86 MET A N 1
ATOM 695 C CA . MET A 1 86 ? 12.267 8.559 9.501 1.00 90.25 86 MET A CA 1
ATOM 696 C C . MET A 1 86 ? 11.703 9.344 8.318 1.00 90.25 86 MET A C 1
ATOM 698 O O . MET A 1 86 ? 11.964 8.984 7.173 1.00 90.25 86 MET A O 1
ATOM 702 N N . ALA A 1 87 ? 10.989 10.442 8.576 1.00 89.69 87 ALA A N 1
ATOM 703 C CA . ALA A 1 87 ? 10.487 11.318 7.523 1.00 89.69 87 ALA A CA 1
ATOM 704 C C . ALA A 1 87 ? 11.631 11.937 6.702 1.00 89.69 87 ALA A C 1
ATOM 706 O O . ALA A 1 87 ? 11.583 11.914 5.476 1.00 89.69 87 ALA A O 1
ATOM 707 N N . ILE A 1 88 ? 12.681 12.435 7.364 1.00 94.56 88 ILE A N 1
ATOM 708 C CA . ILE A 1 88 ? 13.867 13.004 6.707 1.00 94.56 88 ILE A CA 1
ATOM 709 C C . ILE A 1 88 ? 14.554 11.943 5.844 1.00 94.56 88 ILE A C 1
ATOM 711 O O . ILE A 1 88 ? 14.826 12.197 4.673 1.00 94.56 88 ILE A O 1
ATOM 715 N N . MET A 1 89 ? 14.776 10.741 6.383 1.00 95.25 89 MET A N 1
ATOM 716 C CA . MET A 1 89 ? 15.347 9.631 5.615 1.00 95.25 89 MET A CA 1
ATOM 717 C C . MET A 1 89 ? 14.484 9.269 4.404 1.00 95.25 89 MET A C 1
ATOM 719 O O . MET A 1 89 ? 15.013 9.101 3.308 1.00 95.25 89 MET A O 1
ATOM 723 N N . GLY A 1 90 ? 13.160 9.210 4.571 1.00 92.75 90 GLY A N 1
ATOM 724 C CA . GLY A 1 90 ? 12.223 8.961 3.477 1.00 92.75 90 GLY A CA 1
ATOM 725 C C . GLY A 1 90 ? 12.318 10.017 2.375 1.00 92.75 90 GLY A C 1
ATOM 726 O O . GLY A 1 90 ? 12.387 9.666 1.200 1.00 92.75 90 GLY A O 1
ATOM 727 N N . VAL A 1 91 ? 12.405 11.299 2.743 1.00 94.44 91 VAL A N 1
ATOM 728 C CA . VAL A 1 91 ? 12.590 12.405 1.790 1.00 94.44 91 VAL A CA 1
ATOM 729 C C . VAL A 1 91 ? 13.933 12.302 1.067 1.00 94.44 91 VAL A C 1
ATOM 731 O O . VAL A 1 91 ? 13.978 12.489 -0.145 1.00 94.44 91 VAL A O 1
ATOM 734 N N . ILE A 1 92 ? 15.018 11.963 1.768 1.00 96.19 92 ILE A N 1
ATOM 735 C CA . ILE A 1 92 ? 16.343 11.779 1.155 1.00 96.19 92 ILE A CA 1
ATOM 736 C C . ILE A 1 92 ? 16.321 10.617 0.156 1.00 96.19 92 ILE A C 1
ATOM 738 O O . ILE A 1 92 ? 16.836 10.756 -0.953 1.00 96.19 92 ILE A O 1
ATOM 742 N N . ILE A 1 93 ? 15.720 9.480 0.516 1.00 95.06 93 ILE A N 1
ATOM 743 C CA . ILE A 1 93 ? 15.609 8.314 -0.370 1.00 95.06 93 ILE A CA 1
ATOM 744 C C . ILE A 1 93 ? 14.761 8.663 -1.595 1.00 95.06 93 ILE A C 1
ATOM 746 O O . ILE A 1 93 ? 15.196 8.431 -2.721 1.00 95.06 93 ILE A O 1
ATOM 750 N N . ALA A 1 94 ? 13.593 9.276 -1.392 1.00 92.19 94 ALA A N 1
ATOM 751 C CA . ALA A 1 94 ? 12.717 9.697 -2.480 1.00 92.19 94 ALA A CA 1
ATOM 752 C C . ALA A 1 94 ? 13.392 10.731 -3.396 1.00 92.19 94 ALA A C 1
ATOM 754 O O . ALA A 1 94 ? 13.255 10.652 -4.614 1.00 92.19 94 ALA A O 1
ATOM 755 N N . GLY A 1 95 ? 14.161 11.663 -2.827 1.00 93.81 95 GLY A N 1
ATOM 756 C CA . GLY A 1 95 ? 14.925 12.661 -3.571 1.00 93.81 95 GLY A CA 1
ATOM 757 C C . GLY A 1 95 ? 16.035 12.041 -4.418 1.00 93.81 95 GLY A C 1
ATOM 758 O O . GLY A 1 95 ? 16.127 12.336 -5.606 1.00 93.81 95 GLY A O 1
ATOM 759 N N . ASN A 1 96 ? 16.835 11.136 -3.845 1.00 95.12 96 ASN A N 1
ATOM 760 C CA . ASN A 1 96 ? 17.875 10.415 -4.589 1.00 95.12 96 ASN A CA 1
ATOM 761 C C . ASN A 1 96 ? 17.280 9.533 -5.688 1.00 95.12 96 ASN A C 1
ATOM 763 O O . ASN A 1 96 ? 17.804 9.498 -6.799 1.00 95.12 96 ASN A O 1
ATOM 767 N N . PHE A 1 97 ? 16.168 8.858 -5.400 1.00 92.62 97 PHE A N 1
ATOM 768 C CA . PHE A 1 97 ? 15.449 8.071 -6.391 1.00 92.62 97 PHE A CA 1
ATOM 769 C C . PHE A 1 97 ? 14.914 8.954 -7.525 1.00 92.62 97 PHE A C 1
ATOM 771 O O . PHE A 1 97 ? 15.138 8.655 -8.693 1.00 92.62 97 PHE A O 1
ATOM 778 N N . GLY A 1 98 ? 14.281 10.084 -7.197 1.00 91.81 98 GLY A N 1
ATOM 779 C CA . GLY A 1 98 ? 13.800 11.050 -8.184 1.00 91.81 98 GLY A CA 1
ATOM 780 C C . GLY A 1 98 ? 14.928 11.610 -9.051 1.00 91.81 98 GLY A C 1
ATOM 781 O O . GLY A 1 98 ? 14.796 11.643 -10.271 1.00 91.81 98 GLY A O 1
ATOM 782 N N . TYR A 1 99 ? 16.060 11.975 -8.444 1.00 95.00 99 TYR A N 1
ATOM 783 C CA . TYR A 1 99 ? 17.253 12.412 -9.170 1.00 95.00 99 TYR A CA 1
ATOM 784 C C . TYR A 1 99 ? 17.769 11.321 -10.116 1.00 95.00 99 TYR A C 1
ATOM 786 O O . TYR A 1 99 ? 17.971 11.586 -11.297 1.00 95.00 99 TYR A O 1
ATOM 794 N N . PHE A 1 100 ? 17.902 10.082 -9.633 1.00 92.94 100 PHE A N 1
ATOM 795 C CA . PHE A 1 100 ? 18.320 8.945 -10.451 1.00 92.94 100 PHE A CA 1
ATOM 796 C C . PHE A 1 100 ? 17.408 8.740 -11.667 1.00 92.94 100 PHE A C 1
ATOM 798 O O . PHE A 1 100 ? 17.906 8.571 -12.778 1.00 92.94 100 PHE A O 1
ATOM 805 N N . ILE A 1 101 ? 16.088 8.799 -11.478 1.00 91.88 101 ILE A N 1
ATOM 806 C CA . ILE A 1 101 ? 15.122 8.673 -12.572 1.00 91.88 101 ILE A CA 1
ATOM 807 C C . ILE A 1 101 ? 15.281 9.820 -13.578 1.00 91.88 101 ILE A C 1
ATOM 809 O O . ILE A 1 101 ? 15.395 9.567 -14.775 1.00 91.88 101 ILE A O 1
ATOM 813 N N . LEU A 1 102 ? 15.345 11.070 -13.106 1.00 91.50 102 LEU A N 1
ATOM 814 C CA . LEU A 1 102 ? 15.471 12.252 -13.965 1.00 91.50 102 LEU A CA 1
ATOM 815 C C . LEU A 1 102 ? 16.778 12.265 -14.769 1.00 91.50 102 LEU A C 1
ATOM 817 O O . LEU A 1 102 ? 16.774 12.659 -15.932 1.00 91.50 102 LEU A O 1
ATOM 821 N N . SER A 1 103 ? 17.884 11.803 -14.185 1.00 92.75 103 SER A N 1
ATOM 822 C CA . SER A 1 103 ? 19.176 11.704 -14.873 1.00 92.75 103 SER A CA 1
ATOM 823 C C . SER A 1 103 ? 19.259 10.553 -15.879 1.00 92.75 103 SER A C 1
ATOM 825 O O . SER A 1 103 ? 20.209 10.511 -16.654 1.00 92.75 103 SER A O 1
ATOM 827 N N . ASN A 1 104 ? 18.301 9.619 -15.876 1.00 91.44 104 ASN A N 1
ATOM 828 C CA . ASN A 1 104 ? 18.345 8.410 -16.701 1.00 91.44 104 ASN A CA 1
ATOM 829 C C . ASN A 1 104 ? 17.082 8.196 -17.551 1.00 91.44 104 ASN A C 1
ATOM 831 O O . ASN A 1 104 ? 16.877 7.090 -18.043 1.00 91.44 104 ASN A O 1
ATOM 835 N N . LEU A 1 105 ? 16.246 9.224 -17.751 1.00 86.19 105 LEU A N 1
ATOM 836 C CA . LEU A 1 105 ? 14.957 9.110 -18.456 1.00 86.19 105 LEU A CA 1
ATOM 837 C C . LEU A 1 105 ? 15.064 8.417 -19.824 1.00 86.19 105 LEU A C 1
ATOM 839 O O . LEU A 1 105 ? 14.181 7.645 -20.189 1.00 86.19 105 LEU A O 1
ATOM 843 N N . GLU A 1 106 ? 16.152 8.667 -20.551 1.00 86.69 106 GLU A N 1
ATOM 844 C CA . GLU A 1 106 ? 16.402 8.135 -21.897 1.00 86.69 106 GLU A CA 1
ATOM 845 C C . GLU A 1 106 ? 16.726 6.631 -21.914 1.00 86.69 106 GLU A C 1
ATOM 847 O O . GLU A 1 106 ? 16.566 5.977 -22.942 1.00 86.69 106 GLU A O 1
ATOM 852 N N . TYR A 1 107 ? 17.144 6.061 -20.779 1.00 86.19 107 TYR A N 1
ATOM 853 C CA . TYR A 1 107 ? 17.504 4.645 -20.657 1.00 86.19 107 TYR A CA 1
ATOM 854 C C . TYR A 1 107 ? 16.329 3.753 -20.246 1.00 86.19 107 TYR A C 1
ATOM 856 O O . TYR A 1 107 ? 16.449 2.528 -20.293 1.00 86.19 107 TYR A O 1
ATOM 864 N N . PHE A 1 108 ? 15.199 4.343 -19.842 1.00 88.38 108 PHE A N 1
ATOM 865 C CA . PHE A 1 108 ? 14.025 3.588 -19.419 1.00 88.38 108 PHE A CA 1
ATOM 866 C C . PHE A 1 108 ? 13.117 3.243 -20.600 1.00 88.38 108 PHE A C 1
ATOM 868 O O . PHE A 1 108 ? 12.541 4.117 -21.250 1.00 88.38 108 PHE A O 1
ATOM 875 N N . SER A 1 109 ? 12.918 1.947 -20.835 1.00 91.75 109 SER A N 1
ATOM 876 C CA . SER A 1 109 ? 11.939 1.463 -21.806 1.00 91.75 109 SER A CA 1
ATOM 877 C C . SER A 1 109 ? 10.503 1.685 -21.314 1.00 91.75 109 SER A C 1
ATOM 879 O O . SER A 1 109 ? 10.235 1.797 -20.114 1.00 91.75 109 SER A O 1
ATOM 881 N N . SER A 1 110 ? 9.535 1.686 -22.237 1.00 89.94 110 SER A N 1
ATOM 882 C CA . SER A 1 110 ? 8.108 1.789 -21.891 1.00 89.94 110 SER A CA 1
ATOM 883 C C . SER A 1 110 ? 7.643 0.683 -20.932 1.00 89.94 110 SER A C 1
ATOM 885 O O . SER A 1 110 ? 6.764 0.911 -20.103 1.00 89.94 110 SER A O 1
ATOM 887 N N . GLU A 1 111 ? 8.245 -0.507 -21.007 1.00 90.19 111 GLU A N 1
ATOM 888 C CA . GLU A 1 111 ? 7.947 -1.617 -20.098 1.00 90.19 111 GLU A CA 1
ATOM 889 C C . GLU A 1 111 ? 8.452 -1.348 -18.676 1.00 90.19 111 GLU A C 1
ATOM 891 O O . GLU A 1 111 ? 7.736 -1.605 -17.709 1.00 90.19 111 GLU A O 1
ATOM 896 N N . GLN A 1 112 ? 9.644 -0.766 -18.530 1.00 91.19 112 GLN A N 1
ATOM 897 C CA . GLN A 1 112 ? 10.187 -0.417 -17.216 1.00 91.19 112 GLN A CA 1
ATOM 898 C C . GLN A 1 112 ? 9.373 0.698 -16.549 1.00 91.19 112 GLN A C 1
ATOM 900 O O . GLN A 1 112 ? 9.105 0.623 -15.350 1.00 91.19 112 GLN A O 1
ATOM 905 N N . TRP A 1 113 ? 8.900 1.681 -17.320 1.00 92.06 113 TRP A N 1
ATOM 906 C CA . TRP A 1 113 ? 7.968 2.697 -16.822 1.00 92.06 113 TRP A CA 1
ATOM 907 C C . TRP A 1 113 ? 6.641 2.100 -16.355 1.00 92.06 113 TRP A C 1
ATOM 909 O O . TRP A 1 113 ? 6.137 2.472 -15.293 1.00 92.06 113 TRP A O 1
ATOM 919 N N . ARG A 1 114 ? 6.094 1.139 -17.112 1.00 93.38 114 ARG A N 1
ATOM 920 C CA . ARG A 1 114 ? 4.888 0.403 -16.710 1.00 93.38 114 ARG A CA 1
ATOM 921 C C . ARG A 1 114 ? 5.114 -0.323 -15.386 1.00 93.38 114 ARG A C 1
ATOM 923 O O . ARG A 1 114 ? 4.300 -0.178 -14.478 1.00 93.38 114 ARG A O 1
ATOM 930 N N . LEU A 1 115 ? 6.211 -1.070 -15.265 1.00 92.88 115 LEU A N 1
ATOM 931 C CA . LEU A 1 115 ? 6.552 -1.808 -14.046 1.00 92.88 115 LEU A CA 1
ATOM 932 C C . LEU A 1 115 ? 6.709 -0.877 -12.844 1.00 92.88 115 LEU A C 1
ATOM 934 O O . LEU A 1 115 ? 6.131 -1.141 -11.795 1.00 92.88 115 LEU A O 1
ATOM 938 N N . LEU A 1 116 ? 7.419 0.240 -13.006 1.00 92.31 116 LEU A N 1
ATOM 939 C CA . LEU A 1 116 ? 7.598 1.236 -11.953 1.00 92.31 116 LEU A CA 1
ATOM 940 C C . LEU A 1 116 ? 6.254 1.804 -11.474 1.00 92.31 116 LEU A C 1
ATOM 942 O O . LEU A 1 116 ? 6.018 1.891 -10.270 1.00 92.31 116 LEU A O 1
ATOM 946 N N . GLY A 1 117 ? 5.347 2.115 -12.404 1.00 92.88 117 GLY A N 1
ATOM 947 C CA . GLY A 1 117 ? 3.990 2.554 -12.079 1.00 92.88 117 GLY A CA 1
ATOM 948 C C . GLY A 1 117 ? 3.187 1.492 -11.326 1.00 92.88 117 GLY A C 1
ATOM 949 O O . GLY A 1 117 ? 2.588 1.791 -10.294 1.00 92.88 117 GLY A O 1
ATOM 950 N N . VAL A 1 118 ? 3.211 0.241 -11.793 1.00 95.06 118 VAL A N 1
ATOM 951 C CA . VAL A 1 118 ? 2.507 -0.876 -11.140 1.00 95.06 118 VAL A CA 1
ATOM 952 C C . VAL A 1 118 ? 3.056 -1.120 -9.736 1.00 95.06 118 VAL A C 1
ATOM 954 O O . VAL A 1 118 ? 2.270 -1.245 -8.801 1.00 95.06 118 VAL A O 1
ATOM 957 N N . VAL A 1 119 ? 4.379 -1.137 -9.554 1.00 93.94 119 VAL A N 1
ATOM 958 C CA . VAL A 1 119 ? 5.022 -1.297 -8.240 1.00 93.94 119 VAL A CA 1
ATOM 959 C C . VAL A 1 119 ? 4.620 -0.160 -7.307 1.00 93.94 119 VAL A C 1
ATOM 961 O O . VAL A 1 119 ? 4.209 -0.424 -6.178 1.00 93.94 119 VAL A O 1
ATOM 964 N N . ALA A 1 120 ? 4.694 1.091 -7.769 1.00 93.00 120 ALA A N 1
ATOM 965 C CA . ALA A 1 120 ? 4.348 2.257 -6.962 1.00 93.00 120 ALA A CA 1
ATOM 966 C C . ALA A 1 120 ? 2.882 2.216 -6.504 1.00 93.00 120 ALA A C 1
ATOM 968 O O . ALA A 1 120 ? 2.604 2.366 -5.315 1.00 93.00 120 ALA A O 1
ATOM 969 N N . VAL A 1 121 ? 1.952 1.951 -7.428 1.00 95.81 121 VAL A N 1
ATOM 970 C CA . VAL A 1 121 ? 0.517 1.856 -7.121 1.00 95.81 121 VAL A CA 1
ATOM 971 C C . VAL A 1 121 ? 0.236 0.682 -6.190 1.00 95.81 121 VAL A C 1
ATOM 973 O O . VAL A 1 121 ? -0.431 0.863 -5.177 1.00 95.81 121 VAL A O 1
ATOM 976 N N . THR A 1 122 ? 0.770 -0.503 -6.487 1.00 95.31 122 THR A N 1
ATOM 977 C CA . THR A 1 122 ? 0.552 -1.705 -5.667 1.00 95.31 122 THR A CA 1
ATOM 978 C C . THR A 1 122 ? 1.083 -1.493 -4.252 1.00 95.31 122 THR A C 1
ATOM 980 O O . THR A 1 122 ? 0.366 -1.737 -3.292 1.00 95.31 122 THR A O 1
ATOM 983 N N . THR A 1 123 ? 2.296 -0.951 -4.106 1.00 93.50 123 THR A N 1
ATOM 984 C CA . THR A 1 123 ? 2.907 -0.686 -2.791 1.00 93.50 123 THR A CA 1
ATOM 985 C C . THR A 1 123 ? 2.105 0.337 -1.991 1.00 93.50 123 THR A C 1
ATOM 987 O O . THR A 1 123 ? 1.905 0.167 -0.790 1.00 93.50 123 THR A O 1
ATOM 990 N N . PHE A 1 124 ? 1.622 1.394 -2.650 1.00 94.88 124 PHE A N 1
ATOM 991 C CA . PHE A 1 124 ? 0.762 2.382 -2.008 1.00 94.88 124 PHE A CA 1
ATOM 992 C C . PHE A 1 124 ? -0.551 1.759 -1.523 1.00 94.88 124 PHE A C 1
ATOM 994 O O . PHE A 1 124 ? -0.951 2.008 -0.387 1.00 94.88 124 PHE A O 1
ATOM 1001 N N . LEU A 1 125 ? -1.199 0.943 -2.364 1.00 96.25 125 LEU A N 1
ATOM 1002 C CA . LEU A 1 125 ? -2.434 0.251 -2.005 1.00 96.25 125 LEU A CA 1
ATOM 1003 C C . LEU A 1 125 ? -2.211 -0.666 -0.804 1.00 96.25 125 LEU A C 1
ATOM 1005 O O . LEU A 1 125 ? -2.888 -0.452 0.194 1.00 96.25 125 LEU A O 1
ATOM 1009 N N . VAL A 1 126 ? -1.212 -1.559 -0.853 1.00 95.12 126 VAL A N 1
ATOM 1010 C CA . VAL A 1 126 ? -0.843 -2.459 0.258 1.00 95.12 126 VAL A CA 1
ATOM 1011 C C . VAL A 1 126 ? -0.652 -1.668 1.547 1.00 95.12 126 VAL A C 1
ATOM 1013 O O . VAL A 1 126 ? -1.292 -1.948 2.556 1.00 95.12 126 VAL A O 1
ATOM 1016 N N . GLY A 1 127 ? 0.209 -0.644 1.518 1.00 93.38 127 GLY A N 1
ATOM 1017 C CA . GLY A 1 127 ? 0.520 0.138 2.711 1.00 93.38 127 GLY A CA 1
ATOM 1018 C C . GLY A 1 127 ? -0.716 0.827 3.288 1.00 93.38 127 GLY A C 1
ATOM 1019 O O . GLY A 1 127 ? -0.920 0.834 4.501 1.00 93.38 127 GLY A O 1
ATOM 1020 N N . PHE A 1 128 ? -1.575 1.372 2.426 1.00 93.62 128 PHE A N 1
ATOM 1021 C CA . PHE A 1 128 ? -2.812 2.015 2.849 1.00 93.62 128 PHE A CA 1
ATOM 1022 C C . PHE A 1 128 ? -3.829 1.016 3.418 1.00 93.62 128 PHE A C 1
ATOM 1024 O O . PHE A 1 128 ? -4.387 1.246 4.495 1.00 93.62 128 PHE A O 1
ATOM 1031 N N . SER A 1 129 ? -4.094 -0.085 2.714 1.00 94.88 129 SER A N 1
ATOM 1032 C CA . SER A 1 129 ? -5.108 -1.060 3.107 1.00 94.88 129 SER A CA 1
ATOM 1033 C C . SER A 1 129 ? -4.691 -1.874 4.331 1.00 94.88 129 SER A C 1
ATOM 1035 O O . SER A 1 129 ? -5.545 -2.151 5.174 1.00 94.88 129 SER A O 1
ATOM 1037 N N . GLU A 1 130 ? -3.404 -2.183 4.501 1.00 94.25 130 GLU A N 1
ATOM 1038 C CA . GLU A 1 130 ? -2.881 -2.830 5.708 1.00 94.25 130 GLU A CA 1
ATOM 1039 C C . GLU A 1 130 ? -2.931 -1.915 6.934 1.00 94.25 130 GLU A C 1
ATOM 1041 O O . GLU A 1 130 ? -3.357 -2.354 8.007 1.00 94.25 130 GLU A O 1
ATOM 1046 N N . GLU A 1 131 ? -2.556 -0.640 6.791 1.00 91.44 131 GLU A N 1
ATOM 1047 C CA . GLU A 1 131 ? -2.664 0.338 7.881 1.00 91.44 131 GLU A CA 1
ATOM 1048 C C . GLU A 1 131 ? -4.133 0.478 8.316 1.00 91.44 131 GLU A C 1
ATOM 1050 O O . GLU A 1 131 ? -4.453 0.399 9.506 1.00 91.44 131 GLU A O 1
ATOM 1055 N N . LEU A 1 132 ? -5.050 0.586 7.350 1.00 93.00 132 LEU A N 1
ATOM 1056 C CA . LEU A 1 132 ? -6.484 0.678 7.612 1.00 93.00 132 LEU A CA 1
ATOM 1057 C C . LEU A 1 132 ? -7.041 -0.594 8.270 1.00 93.00 132 LEU A C 1
ATOM 1059 O O . LEU A 1 132 ? -7.821 -0.501 9.221 1.00 93.00 132 LEU A O 1
ATOM 1063 N N . MET A 1 133 ? -6.652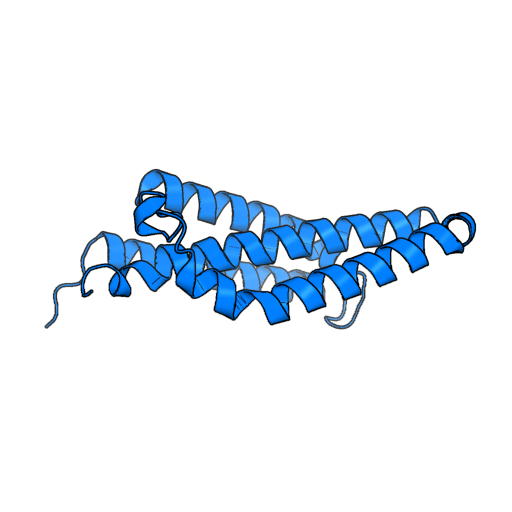 -1.777 7.789 1.00 93.75 133 MET A N 1
ATOM 1064 C CA . MET A 1 133 ? -7.174 -3.059 8.268 1.00 93.75 133 MET A CA 1
ATOM 1065 C C . MET A 1 133 ? -6.599 -3.450 9.634 1.00 93.75 133 MET A C 1
ATOM 1067 O O . MET A 1 133 ? -7.354 -3.753 10.558 1.00 93.75 133 MET A O 1
ATOM 1071 N N . TYR A 1 134 ? -5.278 -3.443 9.801 1.00 91.38 134 TYR A N 1
ATOM 1072 C CA . TYR A 1 134 ? -4.645 -3.988 11.003 1.00 91.38 134 TYR A CA 1
ATOM 1073 C C . TYR A 1 134 ? -4.500 -2.961 12.121 1.00 91.38 134 TYR A C 1
ATOM 1075 O O . TYR A 1 134 ? -4.784 -3.281 13.277 1.00 91.38 134 TYR A O 1
ATOM 1083 N N . ARG A 1 135 ? -4.097 -1.724 11.808 1.00 85.94 135 ARG A N 1
ATOM 1084 C CA . ARG A 1 135 ? -3.943 -0.672 12.825 1.00 85.94 135 ARG A CA 1
ATOM 1085 C C . ARG A 1 135 ? -5.228 0.103 13.065 1.00 85.94 135 ARG A C 1
ATOM 1087 O O . ARG A 1 135 ? -5.550 0.354 14.222 1.00 85.94 135 ARG A O 1
ATOM 1094 N N . GLY A 1 136 ? -5.988 0.403 12.016 1.00 87.75 136 GLY A N 1
ATOM 1095 C CA . GLY A 1 136 ? -7.305 1.021 12.148 1.00 87.75 136 GLY A CA 1
ATOM 1096 C C . GLY A 1 136 ? -8.338 0.051 12.727 1.00 87.75 136 GLY A C 1
ATOM 1097 O O . GLY A 1 136 ? -8.695 0.122 13.903 1.00 87.75 136 GLY A O 1
ATOM 1098 N N . ILE A 1 137 ? -8.829 -0.872 11.896 1.00 88.38 137 ILE A N 1
ATOM 1099 C CA . ILE A 1 137 ? -9.951 -1.765 12.230 1.00 88.38 137 ILE A CA 1
ATOM 1100 C C . ILE A 1 137 ? -9.555 -2.773 13.324 1.00 88.38 137 ILE A C 1
ATOM 1102 O O . ILE A 1 137 ? -10.257 -2.909 14.329 1.00 88.38 137 ILE A O 1
ATOM 1106 N N . GLY A 1 138 ? -8.418 -3.458 13.169 1.00 81.88 138 GLY A N 1
ATOM 1107 C CA . GLY A 1 138 ? -7.905 -4.432 14.138 1.00 81.88 138 GLY A CA 1
ATOM 1108 C C . GLY A 1 138 ? -7.402 -3.802 15.445 1.00 81.88 138 GLY A C 1
ATOM 1109 O O . GLY A 1 138 ? -7.565 -4.383 16.521 1.00 81.88 138 GLY A O 1
ATOM 1110 N N . GLY A 1 139 ? -6.844 -2.590 15.372 1.00 73.75 139 GLY A N 1
ATOM 1111 C CA . GLY A 1 139 ? -6.289 -1.848 16.509 1.00 73.75 139 GLY A CA 1
ATOM 1112 C C . GLY A 1 139 ? -7.314 -1.092 17.360 1.00 73.75 139 GLY A C 1
ATOM 1113 O O . GLY A 1 139 ? -6.960 -0.616 18.442 1.00 73.75 139 GLY A O 1
ATOM 1114 N N . PHE A 1 140 ? -8.589 -1.054 16.946 1.00 63.78 140 PHE A N 1
ATOM 1115 C CA . PHE A 1 140 ? -9.699 -0.345 17.606 1.00 63.78 140 PHE A CA 1
ATOM 1116 C C . PHE A 1 140 ? -9.793 -0.556 19.131 1.00 63.78 140 PHE A C 1
ATOM 1118 O O . PHE A 1 140 ? -10.284 0.297 19.864 1.00 63.78 140 PHE A O 1
ATOM 1125 N N . LYS A 1 141 ? -9.308 -1.683 19.662 1.00 54.91 141 LYS A N 1
ATOM 1126 C CA . LYS A 1 141 ? -9.401 -1.991 21.097 1.00 54.91 141 LYS A CA 1
ATOM 1127 C C . LYS A 1 141 ? -8.502 -1.114 21.988 1.00 54.91 141 LYS A C 1
ATOM 1129 O O . LYS A 1 141 ? -8.802 -0.988 23.172 1.00 54.91 141 LYS A O 1
ATOM 1134 N N . ARG A 1 142 ? -7.424 -0.515 21.460 1.00 51.34 142 ARG A N 1
ATOM 1135 C CA . ARG A 1 142 ? -6.478 0.301 22.254 1.00 51.34 142 ARG A CA 1
ATOM 1136 C C . ARG A 1 142 ? -6.956 1.732 22.527 1.00 51.34 142 ARG A C 1
ATOM 1138 O O . ARG A 1 142 ? -6.488 2.318 23.493 1.00 51.34 142 ARG A O 1
ATOM 1145 N N . SER A 1 143 ? -7.882 2.277 21.737 1.00 48.50 143 SER A N 1
ATOM 1146 C CA . SER A 1 143 ? -8.336 3.674 21.866 1.00 48.50 143 SER A CA 1
ATOM 1147 C C . SER A 1 143 ? -9.428 3.901 22.919 1.00 48.50 143 SER A C 1
ATOM 1149 O O . SER A 1 143 ? -9.721 5.045 23.239 1.00 48.50 143 SER A O 1
ATOM 1151 N N . LEU A 1 144 ? -10.024 2.837 23.474 1.00 46.62 144 LEU A N 1
ATOM 1152 C CA . LEU A 1 144 ? -11.055 2.916 24.525 1.00 46.62 144 LEU A CA 1
ATOM 1153 C C . LEU A 1 144 ? -10.519 2.630 25.942 1.00 46.62 144 LEU A C 1
ATOM 1155 O O . LEU A 1 144 ? -11.298 2.591 26.891 1.00 46.62 144 LEU A O 1
ATOM 1159 N N . GLN A 1 145 ? -9.215 2.371 26.085 1.00 42.44 145 GLN A N 1
ATOM 1160 C CA . GLN A 1 145 ? -8.551 2.121 27.375 1.00 42.44 145 GLN A CA 1
ATOM 1161 C C . GLN A 1 145 ? -7.458 3.154 27.710 1.00 42.44 145 GLN A C 1
ATOM 1163 O O . GLN A 1 145 ? -6.718 2.953 28.673 1.00 42.44 145 GLN A O 1
ATOM 1168 N N . GLN A 1 146 ? -7.355 4.231 26.928 1.00 42.03 146 GLN A N 1
ATOM 1169 C CA . GLN A 1 146 ? -6.571 5.433 27.234 1.00 42.03 146 GLN A CA 1
ATOM 1170 C C . GLN A 1 146 ? -7.527 6.594 27.492 1.00 42.03 146 GLN A C 1
ATOM 1172 O O . GLN A 1 146 ? -7.177 7.445 28.336 1.00 42.03 146 GLN A O 1
#